Protein AF-A0A357AZA4-F1 (afdb_monomer_lite)

Radius of gyration: 15.76 Å; chains: 1; bounding box: 40×29×34 Å

pLDDT: mean 81.74, std 13.69, range [46.19, 96.0]

Structure (mmCIF, N/CA/C/O backbone):
data_AF-A0A357AZA4-F1
#
_entry.id   AF-A0A357AZA4-F1
#
loop_
_atom_site.group_PDB
_atom_site.id
_atom_site.type_symbol
_atom_site.label_atom_id
_atom_site.label_alt_id
_atom_site.label_comp_id
_atom_site.label_asym_id
_atom_site.label_entity_id
_atom_site.label_seq_id
_atom_site.pdbx_PDB_ins_code
_atom_site.Cartn_x
_atom_site.Cartn_y
_atom_site.Cartn_z
_atom_site.occupancy
_atom_site.B_iso_or_equiv
_atom_site.auth_seq_id
_atom_site.auth_comp_id
_atom_site.auth_asym_id
_atom_site.auth_atom_id
_atom_site.pdbx_PDB_model_num
ATOM 1 N N . GLY A 1 1 ? 25.792 22.006 -8.137 1.00 48.22 1 GLY A N 1
ATOM 2 C CA . GLY A 1 1 ? 25.568 20.576 -7.885 1.00 48.22 1 GLY A CA 1
ATOM 3 C C . GLY A 1 1 ? 24.119 20.394 -7.526 1.00 48.22 1 GLY A C 1
ATOM 4 O O . GLY A 1 1 ? 23.711 20.873 -6.483 1.00 48.22 1 GLY A O 1
ATOM 5 N N . THR A 1 2 ? 23.337 19.801 -8.414 1.00 55.81 2 THR A N 1
ATOM 6 C CA . THR A 1 2 ? 21.912 19.525 -8.200 1.00 55.81 2 THR A CA 1
ATOM 7 C C . THR A 1 2 ? 21.764 18.017 -8.085 1.00 55.81 2 THR A C 1
ATOM 9 O O . THR A 1 2 ? 21.445 17.349 -9.064 1.00 55.81 2 THR A O 1
ATOM 12 N N . GLN A 1 3 ? 22.107 17.464 -6.920 1.00 68.12 3 GLN A N 1
ATOM 13 C CA . GLN A 1 3 ? 21.714 16.090 -6.621 1.00 68.12 3 GLN A CA 1
ATOM 14 C C . GLN A 1 3 ? 20.239 16.101 -6.229 1.00 68.12 3 GLN A C 1
ATOM 16 O O . GLN A 1 3 ? 19.817 16.944 -5.435 1.00 68.12 3 GLN A O 1
ATOM 21 N N . ALA A 1 4 ? 19.459 15.204 -6.827 1.00 73.94 4 ALA A N 1
ATOM 22 C CA . ALA A 1 4 ? 18.087 14.980 -6.409 1.00 73.94 4 ALA A CA 1
ATOM 23 C C . ALA A 1 4 ? 18.081 14.522 -4.936 1.00 73.94 4 ALA A C 1
ATOM 25 O O . ALA A 1 4 ? 18.952 13.740 -4.545 1.00 73.94 4 ALA A O 1
ATOM 26 N N . PRO A 1 5 ? 17.148 15.012 -4.106 1.00 79.00 5 PRO A N 1
ATOM 27 C CA . PRO A 1 5 ? 17.036 14.565 -2.726 1.00 79.00 5 PRO A CA 1
ATOM 28 C C . PRO A 1 5 ? 16.735 13.065 -2.697 1.00 79.00 5 PRO A C 1
ATOM 30 O O . PRO A 1 5 ? 15.825 12.589 -3.379 1.00 79.00 5 PRO A O 1
ATOM 33 N N . PHE A 1 6 ? 17.493 12.318 -1.897 1.00 78.69 6 PHE A N 1
ATOM 34 C CA . PHE A 1 6 ? 17.215 10.905 -1.678 1.00 78.69 6 PHE A CA 1
ATOM 35 C C . PHE A 1 6 ? 15.862 10.766 -0.980 1.00 78.69 6 PHE A C 1
ATOM 37 O O . PHE A 1 6 ? 15.663 11.284 0.117 1.00 78.69 6 PHE A O 1
ATOM 44 N N . SER A 1 7 ? 14.937 10.074 -1.636 1.00 80.44 7 SER A N 1
ATOM 45 C CA . SER A 1 7 ? 13.633 9.714 -1.089 1.00 80.44 7 SER A CA 1
ATOM 46 C C . SER A 1 7 ? 13.543 8.195 -1.091 1.00 80.44 7 SER A C 1
ATOM 48 O O . SER A 1 7 ? 13.874 7.567 -2.094 1.00 80.44 7 SER A O 1
ATOM 50 N N . ASN A 1 8 ? 13.129 7.606 0.028 1.00 81.25 8 ASN A N 1
ATOM 51 C CA . ASN A 1 8 ? 12.880 6.172 0.125 1.00 81.25 8 ASN A CA 1
ATOM 52 C C . ASN A 1 8 ? 11.366 5.942 0.119 1.00 81.25 8 ASN A C 1
ATOM 54 O O . ASN A 1 8 ? 10.643 6.601 0.863 1.00 81.25 8 ASN A O 1
ATOM 58 N N . THR A 1 9 ? 10.897 5.048 -0.746 1.00 77.75 9 THR A N 1
ATOM 59 C CA . THR A 1 9 ? 9.505 4.598 -0.798 1.00 77.75 9 THR A CA 1
ATOM 60 C C . THR A 1 9 ? 9.507 3.078 -0.730 1.00 77.75 9 THR A C 1
ATOM 62 O O . THR A 1 9 ? 10.070 2.427 -1.607 1.00 77.75 9 THR A O 1
ATOM 65 N N . THR A 1 10 ? 8.876 2.524 0.302 1.00 81.38 10 THR A N 1
ATOM 66 C CA . THR A 1 10 ? 8.675 1.079 0.455 1.00 81.38 10 THR A CA 1
ATOM 67 C C . THR A 1 10 ? 7.254 0.737 0.030 1.00 81.38 10 THR A C 1
ATOM 69 O O . THR A 1 10 ? 6.314 1.414 0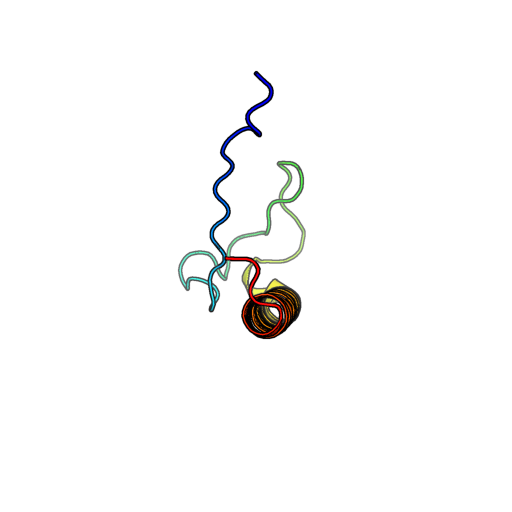.444 1.00 81.38 10 THR A O 1
ATOM 72 N N . LEU A 1 11 ? 7.100 -0.301 -0.792 1.00 80.62 11 LEU A N 1
ATOM 73 C CA . LEU A 1 11 ? 5.804 -0.823 -1.220 1.00 80.62 11 LEU A CA 1
ATOM 74 C C . LEU A 1 11 ? 5.652 -2.256 -0.710 1.00 80.62 11 LEU A C 1
ATOM 76 O O . LEU A 1 11 ? 6.440 -3.130 -1.071 1.00 80.62 11 LEU A O 1
ATOM 80 N N . ASP A 1 12 ? 4.642 -2.493 0.123 1.00 82.88 12 ASP A N 1
ATOM 81 C CA . ASP A 1 12 ? 4.325 -3.829 0.617 1.00 82.88 12 ASP A CA 1
ATOM 82 C C . ASP A 1 12 ? 3.467 -4.604 -0.393 1.00 82.88 12 ASP A C 1
ATOM 84 O O . ASP A 1 12 ? 2.482 -4.107 -0.945 1.00 82.88 12 ASP A O 1
ATOM 88 N N . TRP A 1 13 ? 3.819 -5.871 -0.615 1.00 72.62 13 TRP A N 1
ATOM 89 C CA . TRP A 1 13 ? 3.088 -6.759 -1.529 1.00 72.62 13 TRP A CA 1
ATOM 90 C C . TRP A 1 13 ? 1.706 -7.165 -0.988 1.00 72.62 13 TRP A C 1
ATOM 92 O O . TRP A 1 13 ? 0.741 -7.390 -1.725 1.00 72.62 13 TRP A O 1
ATOM 102 N N . THR A 1 14 ? 1.594 -7.266 0.333 1.00 79.62 14 THR A N 1
ATOM 103 C CA . THR A 1 14 ? 0.391 -7.698 1.049 1.00 79.62 14 THR A CA 1
ATOM 104 C C . THR A 1 14 ? 0.151 -6.787 2.233 1.00 79.62 14 THR A C 1
ATOM 106 O O . THR A 1 14 ? 1.113 -6.431 2.908 1.00 79.62 14 THR A O 1
ATOM 109 N N . MET A 1 15 ? -1.117 -6.471 2.521 1.00 82.44 15 MET A N 1
ATOM 110 C CA . MET A 1 15 ? -1.436 -5.699 3.719 1.00 82.44 15 MET A CA 1
ATOM 111 C C . MET A 1 15 ? -0.972 -6.446 4.976 1.00 82.44 15 MET A C 1
ATOM 113 O O . MET A 1 15 ? -1.367 -7.606 5.154 1.00 82.44 15 MET A O 1
ATOM 117 N N . PRO A 1 16 ? -0.175 -5.807 5.847 1.00 86.25 16 PRO A N 1
ATOM 118 C CA . PRO A 1 16 ? 0.160 -6.351 7.153 1.00 86.25 16 PRO A CA 1
ATOM 119 C C . PRO A 1 16 ? -1.104 -6.619 7.982 1.00 86.25 16 PRO A C 1
ATOM 121 O O . PRO A 1 16 ? -2.054 -5.833 7.979 1.00 86.25 16 PRO A O 1
ATOM 124 N N . ALA A 1 17 ? -1.138 -7.757 8.678 1.00 87.56 17 ALA A N 1
ATOM 125 C CA . ALA A 1 17 ? -2.323 -8.192 9.423 1.00 87.56 17 ALA A CA 1
ATOM 126 C C . ALA A 1 17 ? -2.644 -7.287 10.626 1.00 87.56 17 ALA A C 1
ATOM 128 O O . ALA A 1 17 ? -3.798 -7.179 11.019 1.00 87.56 17 ALA A O 1
ATOM 129 N N . ASP A 1 18 ? -1.628 -6.640 11.188 1.00 89.88 18 ASP A N 1
ATOM 130 C CA . ASP A 1 18 ? -1.715 -5.677 12.286 1.00 89.88 18 ASP A CA 1
ATOM 131 C C . ASP A 1 18 ? -2.309 -4.326 11.863 1.00 89.88 18 ASP A C 1
ATOM 133 O O . ASP A 1 18 ? -2.929 -3.653 12.684 1.00 89.88 18 ASP A O 1
ATOM 137 N N . LEU A 1 19 ? -2.163 -3.941 10.592 1.00 88.62 19 LEU A N 1
ATOM 138 C CA . LEU A 1 19 ? -2.706 -2.687 10.058 1.00 88.62 19 LEU A CA 1
ATOM 139 C C . LEU A 1 19 ? -4.074 -2.849 9.400 1.00 88.62 19 LEU A C 1
ATOM 141 O O . LEU A 1 19 ? -4.808 -1.872 9.276 1.00 88.62 19 LEU A O 1
ATOM 145 N N . LYS A 1 20 ? -4.422 -4.069 8.982 1.00 89.75 20 LYS A N 1
ATOM 146 C CA . LYS A 1 20 ? -5.604 -4.362 8.165 1.00 89.75 20 LYS A CA 1
ATOM 147 C C . LYS A 1 20 ? -6.899 -3.745 8.703 1.00 89.75 20 LYS A C 1
ATOM 149 O O . LYS A 1 20 ? -7.646 -3.176 7.917 1.00 89.75 20 LYS A O 1
ATOM 154 N N . ASP A 1 21 ? -7.139 -3.849 10.008 1.00 92.88 21 ASP A N 1
ATOM 155 C CA . ASP A 1 21 ? -8.397 -3.426 10.637 1.00 92.88 21 ASP A CA 1
ATOM 156 C C . ASP A 1 21 ? -8.349 -1.979 11.174 1.00 92.88 21 ASP A C 1
ATOM 158 O O . ASP A 1 21 ? -9.312 -1.506 11.778 1.00 92.88 21 ASP A O 1
ATOM 162 N N . LEU A 1 22 ? -7.236 -1.260 10.974 1.00 93.56 22 LEU A N 1
ATOM 163 C CA . LEU A 1 22 ? -7.103 0.137 11.390 1.00 93.56 22 LEU A CA 1
ATOM 164 C C . LEU A 1 22 ? -7.691 1.087 10.331 1.00 93.56 22 LEU A C 1
ATOM 166 O O . LEU A 1 22 ? -7.537 0.823 9.133 1.00 93.56 22 LEU A O 1
ATOM 170 N N . PRO A 1 23 ? -8.303 2.218 10.739 1.00 94.50 23 PRO A N 1
ATOM 171 C CA . PRO A 1 23 ? -8.732 3.265 9.816 1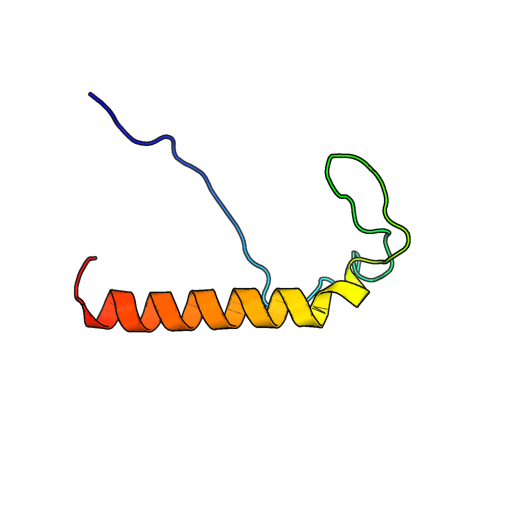.00 94.50 23 PRO A CA 1
ATOM 172 C C . PRO A 1 23 ? -7.562 3.785 8.978 1.00 94.50 23 PRO A C 1
ATOM 174 O O . PRO A 1 23 ? -6.483 4.080 9.503 1.00 94.50 23 PRO A O 1
ATOM 177 N N . ALA A 1 24 ? -7.777 3.927 7.672 1.00 92.56 24 ALA A N 1
ATOM 178 C CA . ALA A 1 24 ? -6.777 4.504 6.788 1.00 92.56 24 ALA A CA 1
ATOM 179 C C . ALA A 1 24 ? -6.551 5.984 7.127 1.00 92.56 24 ALA A C 1
ATOM 181 O O . ALA A 1 24 ? -7.493 6.709 7.444 1.00 92.56 24 ALA A O 1
ATOM 182 N N . ILE A 1 25 ? -5.304 6.452 7.032 1.00 94.00 25 ILE A N 1
ATOM 183 C CA . ILE A 1 25 ? -4.956 7.852 7.297 1.00 94.00 25 ILE A CA 1
ATOM 184 C C . ILE A 1 25 ? -4.596 8.552 5.989 1.00 94.00 25 ILE A C 1
ATOM 186 O O . ILE A 1 25 ? -3.609 8.212 5.340 1.00 94.00 25 ILE A O 1
ATOM 190 N N . VAL A 1 26 ? -5.350 9.593 5.631 1.00 91.38 26 VAL A N 1
ATOM 191 C CA . VAL A 1 26 ? -5.088 10.424 4.447 1.00 91.38 26 VAL A CA 1
ATOM 192 C C . VAL A 1 26 ? -4.943 11.880 4.875 1.00 91.38 26 VAL A C 1
ATOM 194 O O . VAL A 1 26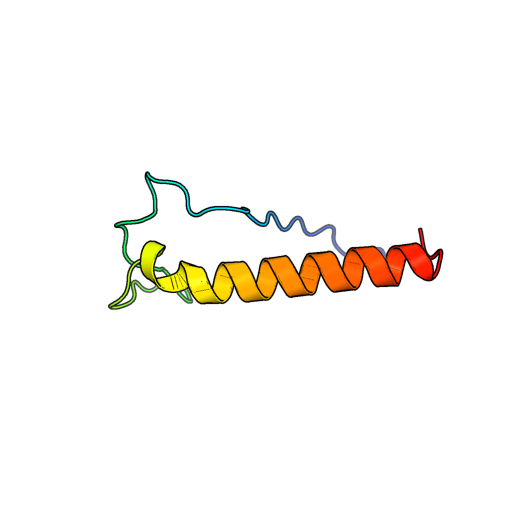 ? -5.839 12.462 5.484 1.00 91.38 26 VAL A O 1
ATOM 197 N N . GLY A 1 27 ? -3.780 12.481 4.601 1.00 92.06 27 GLY A N 1
ATOM 198 C CA . GLY A 1 27 ? -3.499 13.873 4.983 1.00 92.06 27 GLY A CA 1
ATOM 199 C C . GLY A 1 27 ? -3.545 14.122 6.498 1.00 92.06 27 GLY A C 1
ATOM 200 O O . GLY A 1 27 ? -3.914 15.214 6.927 1.00 92.06 27 GLY A O 1
ATOM 201 N N . GLY A 1 28 ? -3.221 13.103 7.302 1.00 94.00 28 GLY A N 1
ATOM 202 C CA . GLY A 1 28 ? -3.269 13.166 8.767 1.00 94.00 28 GLY A CA 1
ATOM 203 C C . GLY A 1 28 ? -4.667 13.008 9.373 1.00 94.00 28 GLY A C 1
ATOM 204 O O . GLY A 1 28 ? -4.841 13.311 10.55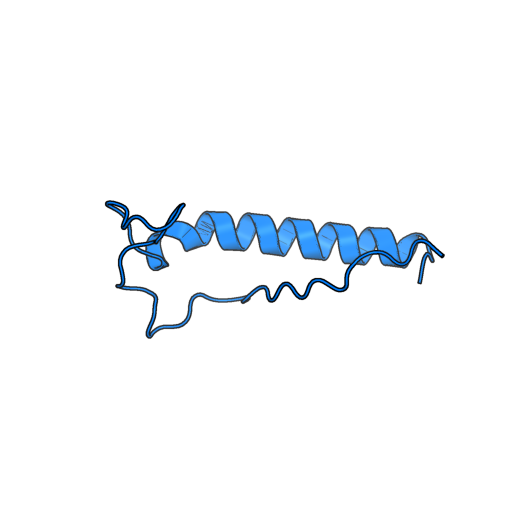0 1.00 94.00 28 GLY A O 1
ATOM 205 N N . LYS A 1 29 ? -5.662 12.565 8.596 1.00 94.94 29 LYS A N 1
ATOM 206 C CA . LYS A 1 29 ? -7.030 12.309 9.068 1.00 94.94 29 LYS A CA 1
ATOM 207 C C . LYS A 1 29 ? -7.402 10.848 8.871 1.00 94.94 29 LYS A C 1
ATOM 209 O O . LYS A 1 29 ? -7.089 10.293 7.822 1.00 94.94 29 LYS A O 1
ATOM 214 N N . GLU A 1 30 ? -8.084 10.270 9.851 1.00 96.00 30 GLU A N 1
ATOM 215 C CA . GLU A 1 30 ? -8.697 8.946 9.733 1.00 96.00 30 GLU A CA 1
ATOM 216 C C . GLU A 1 30 ? -9.866 8.983 8.746 1.00 96.00 30 GLU A C 1
ATOM 218 O O . GLU A 1 30 ? -10.618 9.961 8.694 1.00 96.00 30 GLU A O 1
ATOM 223 N N . MET A 1 31 ? -9.981 7.931 7.946 1.00 94.56 31 MET A N 1
ATOM 224 C CA . MET A 1 31 ? -11.026 7.735 6.950 1.00 94.56 31 MET A CA 1
ATOM 225 C C . MET A 1 31 ? -12.077 6.738 7.453 1.00 94.56 31 MET A C 1
ATOM 227 O O . MET A 1 31 ? -11.820 5.952 8.360 1.00 94.56 31 MET A O 1
ATOM 231 N N . ASP A 1 32 ? -13.237 6.711 6.795 1.00 94.31 32 ASP A N 1
ATOM 232 C CA . ASP A 1 32 ? -14.334 5.779 7.111 1.00 94.31 32 ASP A CA 1
ATOM 233 C C . ASP A 1 32 ? -14.082 4.335 6.619 1.00 94.31 32 ASP A C 1
ATOM 235 O O . ASP A 1 32 ? -14.935 3.463 6.780 1.00 94.31 32 ASP A O 1
ATOM 239 N N . PHE A 1 33 ? -12.926 4.081 6.000 1.00 93.06 33 PHE A N 1
ATOM 240 C CA . PHE A 1 33 ? -12.482 2.769 5.525 1.00 93.06 33 PHE A CA 1
ATOM 241 C C . PHE A 1 33 ? -11.143 2.384 6.161 1.00 93.06 33 PHE A C 1
ATOM 243 O O . PHE A 1 33 ? -10.383 3.231 6.640 1.00 93.06 33 PHE A O 1
ATOM 250 N N . THR A 1 34 ? -10.851 1.090 6.159 1.00 94.44 34 THR A N 1
ATOM 251 C CA . THR A 1 34 ? -9.648 0.510 6.762 1.00 94.44 34 THR A CA 1
ATOM 252 C C . THR A 1 34 ? -8.533 0.315 5.739 1.00 94.44 34 THR A C 1
ATOM 254 O O . THR A 1 34 ? -8.776 0.275 4.533 1.00 94.44 34 THR A O 1
ATOM 257 N N . TYR A 1 35 ? -7.292 0.125 6.194 1.00 91.25 35 TYR A N 1
ATOM 258 C CA . TYR A 1 35 ? -6.195 -0.243 5.287 1.00 91.25 35 TYR A CA 1
ATOM 259 C C . TYR A 1 35 ? -6.463 -1.552 4.530 1.00 91.25 35 TYR A C 1
ATOM 261 O O . TYR A 1 35 ? -6.003 -1.716 3.399 1.00 91.25 35 TYR A O 1
ATOM 269 N N . GLY A 1 36 ? -7.223 -2.477 5.124 1.00 90.19 36 GLY A N 1
ATOM 270 C CA . GLY A 1 36 ? -7.635 -3.722 4.483 1.00 90.19 36 GLY A CA 1
ATOM 271 C C . GLY A 1 36 ? -8.522 -3.519 3.254 1.00 90.19 36 GLY A C 1
ATOM 272 O O . GLY A 1 36 ? -8.450 -4.326 2.324 1.00 90.19 36 GLY A O 1
ATOM 273 N N . ASP A 1 37 ? -9.300 -2.436 3.217 1.00 90.94 37 ASP A N 1
ATOM 274 C CA . ASP A 1 37 ? -10.192 -2.120 2.098 1.00 90.94 37 ASP A CA 1
ATOM 275 C C . ASP A 1 37 ? -9.414 -1.651 0.856 1.00 90.94 37 ASP A C 1
ATOM 277 O O . ASP A 1 37 ? -9.873 -1.838 -0.268 1.00 90.94 37 ASP A O 1
ATOM 281 N N . CYS A 1 38 ? -8.188 -1.140 1.032 1.00 90.06 38 CYS A N 1
ATOM 282 C CA . CYS A 1 38 ? -7.329 -0.645 -0.052 1.00 90.06 38 CYS A CA 1
ATOM 283 C C . CYS A 1 38 ? -6.578 -1.740 -0.823 1.00 90.06 38 CYS A C 1
ATOM 285 O O . CYS A 1 38 ? -5.640 -1.447 -1.572 1.00 90.06 38 CYS A O 1
ATOM 287 N N . LYS A 1 39 ? -6.917 -3.020 -0.626 1.00 87.06 39 LYS A N 1
ATOM 288 C CA . LYS A 1 39 ? -6.185 -4.127 -1.258 1.00 87.06 39 LYS A CA 1
ATOM 289 C C . LYS A 1 39 ? -6.197 -4.022 -2.786 1.00 87.06 39 LYS A C 1
ATOM 291 O O . LYS A 1 39 ? -5.185 -4.308 -3.422 1.00 87.06 39 LYS A O 1
ATOM 296 N N . SER A 1 40 ? -7.311 -3.579 -3.369 1.00 89.00 40 SER A N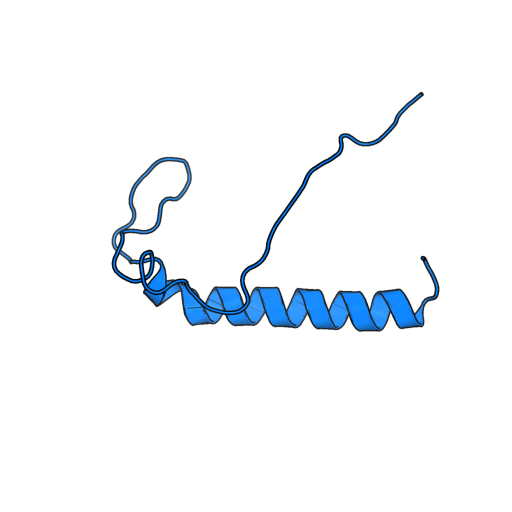 1
ATOM 297 C CA . SER A 1 40 ? -7.448 -3.465 -4.824 1.00 89.00 40 SER A CA 1
ATOM 298 C C . SER A 1 40 ? -6.510 -2.408 -5.421 1.00 89.00 40 SER A C 1
ATOM 300 O O . SER A 1 40 ? -5.882 -2.624 -6.458 1.00 89.00 40 SER A O 1
ATOM 302 N N . GLU A 1 41 ? -6.347 -1.293 -4.716 1.00 89.44 41 GLU A N 1
ATOM 303 C CA . GLU A 1 41 ? -5.485 -0.175 -5.067 1.00 89.44 41 GLU A CA 1
ATOM 304 C C . GLU A 1 41 ? -4.013 -0.549 -4.892 1.00 89.44 41 GLU A C 1
ATOM 306 O O . GLU A 1 41 ? -3.197 -0.254 -5.766 1.00 89.44 41 GLU A O 1
ATOM 311 N N . MET A 1 42 ? -3.671 -1.259 -3.811 1.00 89.06 42 MET A N 1
ATOM 312 C CA . MET A 1 42 ? -2.323 -1.805 -3.624 1.00 89.06 42 MET A CA 1
ATOM 313 C C . MET A 1 42 ? -1.931 -2.732 -4.771 1.00 89.06 42 MET A C 1
ATOM 315 O O . MET A 1 42 ? -0.830 -2.616 -5.305 1.00 89.06 42 MET A O 1
ATOM 319 N N . ASP A 1 43 ? -2.831 -3.629 -5.178 1.00 88.44 43 ASP A N 1
ATOM 320 C CA . ASP A 1 43 ? -2.577 -4.555 -6.282 1.00 88.44 43 ASP A CA 1
ATOM 321 C C . ASP A 1 43 ? -2.395 -3.810 -7.612 1.00 88.44 43 ASP A C 1
ATOM 323 O O . ASP A 1 43 ? -1.518 -4.166 -8.402 1.00 88.44 43 ASP A O 1
ATOM 327 N N . MET A 1 44 ? -3.161 -2.737 -7.842 1.00 90.81 44 MET A N 1
ATOM 328 C CA . MET A 1 44 ? -3.004 -1.875 -9.017 1.00 90.81 44 MET A CA 1
ATOM 329 C C . MET A 1 44 ? -1.626 -1.202 -9.056 1.00 90.81 44 MET A C 1
ATOM 331 O O . MET A 1 44 ? -0.957 -1.243 -10.091 1.00 90.81 44 MET A O 1
ATOM 335 N N . VAL A 1 45 ? -1.189 -0.608 -7.940 1.00 88.00 45 VAL A N 1
ATOM 336 C CA . VAL A 1 45 ? 0.115 0.069 -7.840 1.00 88.00 45 VAL A CA 1
ATOM 337 C C . VAL A 1 45 ? 1.261 -0.930 -7.971 1.00 88.00 45 VAL A C 1
ATOM 339 O O . VAL A 1 45 ? 2.178 -0.695 -8.754 1.00 88.00 45 VAL A O 1
ATOM 342 N N . ASN A 1 46 ? 1.193 -2.061 -7.267 1.00 87.38 46 ASN A N 1
ATOM 343 C CA . ASN A 1 46 ? 2.213 -3.108 -7.322 1.00 87.38 46 ASN A CA 1
ATOM 344 C C . ASN A 1 46 ? 2.367 -3.672 -8.738 1.00 87.38 46 ASN A C 1
ATOM 346 O O . ASN A 1 46 ? 3.489 -3.845 -9.214 1.00 87.38 46 ASN A O 1
ATOM 350 N N . LYS A 1 47 ? 1.249 -3.904 -9.439 1.00 88.25 47 LYS A N 1
ATOM 351 C CA . LYS A 1 47 ? 1.269 -4.335 -10.838 1.00 88.25 47 LYS A CA 1
ATOM 352 C C . LYS A 1 47 ? 1.918 -3.286 -11.741 1.00 88.25 47 LYS A C 1
ATOM 354 O O . LYS A 1 47 ? 2.855 -3.616 -12.456 1.00 88.25 47 LYS A O 1
ATOM 359 N N . ALA A 1 48 ? 1.468 -2.032 -11.674 1.00 87.88 48 ALA A N 1
ATOM 360 C CA . ALA A 1 48 ? 2.017 -0.957 -12.501 1.00 87.88 48 ALA A CA 1
ATOM 361 C C . ALA A 1 48 ? 3.516 -0.728 -12.241 1.00 87.88 48 ALA A C 1
ATOM 363 O O . ALA A 1 48 ? 4.280 -0.504 -13.176 1.00 87.88 48 ALA A O 1
ATOM 364 N N . PHE A 1 49 ? 3.948 -0.818 -10.980 1.00 85.75 49 PHE A N 1
ATOM 365 C CA . PHE A 1 49 ? 5.352 -0.686 -10.607 1.00 85.75 49 PHE A CA 1
ATOM 366 C C . PHE A 1 49 ? 6.202 -1.818 -11.190 1.00 85.75 49 PHE A C 1
ATOM 368 O O . PHE A 1 49 ? 7.241 -1.547 -11.785 1.00 85.75 49 PHE A O 1
ATOM 375 N N . ILE A 1 50 ? 5.752 -3.073 -11.077 1.00 85.69 50 ILE A N 1
ATOM 376 C CA . ILE A 1 50 ? 6.447 -4.220 -11.677 1.00 85.69 50 ILE A CA 1
ATOM 377 C C . ILE A 1 50 ? 6.495 -4.101 -13.199 1.00 85.69 50 ILE A C 1
ATOM 379 O O . ILE A 1 50 ? 7.562 -4.298 -13.773 1.00 85.69 50 ILE A O 1
ATOM 383 N N . ASP A 1 51 ? 5.379 -3.753 -13.842 1.00 86.12 51 ASP A N 1
ATOM 384 C CA . ASP A 1 51 ? 5.304 -3.616 -15.299 1.00 86.12 51 ASP A CA 1
ATOM 385 C C . ASP A 1 51 ? 6.325 -2.575 -15.797 1.00 86.12 51 ASP A C 1
ATOM 387 O O . ASP A 1 51 ? 7.101 -2.856 -16.710 1.00 86.12 51 ASP A O 1
ATOM 391 N N . ILE A 1 52 ? 6.412 -1.415 -15.129 1.00 84.56 52 ILE A N 1
ATOM 392 C CA . ILE A 1 52 ? 7.406 -0.375 -15.438 1.00 84.56 52 ILE A CA 1
ATOM 393 C C . ILE A 1 52 ? 8.830 -0.839 -15.130 1.00 84.56 52 ILE A C 1
ATOM 395 O O . ILE A 1 52 ? 9.734 -0.541 -15.902 1.00 84.56 52 ILE A O 1
ATOM 399 N N . MET A 1 53 ? 9.068 -1.540 -14.020 1.00 80.75 53 MET A N 1
ATOM 400 C CA . MET A 1 53 ? 10.407 -2.043 -13.692 1.00 80.75 53 MET A CA 1
ATOM 401 C C . MET A 1 53 ? 10.890 -3.061 -14.732 1.00 80.75 53 MET A C 1
ATOM 403 O O . MET A 1 53 ? 12.046 -3.002 -15.136 1.00 80.75 53 MET A O 1
ATOM 407 N N . ILE A 1 54 ? 10.007 -3.939 -15.217 1.00 78.56 54 ILE A N 1
ATOM 408 C CA . ILE A 1 54 ? 10.309 -4.901 -16.288 1.00 78.56 54 ILE A CA 1
ATOM 409 C C . ILE A 1 54 ? 10.557 -4.175 -17.620 1.00 78.56 54 ILE A C 1
ATOM 411 O O . ILE A 1 54 ? 11.522 -4.477 -18.320 1.00 78.56 54 ILE A O 1
ATOM 415 N N . GLU A 1 55 ? 9.716 -3.203 -17.984 1.00 75.00 55 GLU A N 1
ATOM 416 C CA . GLU A 1 55 ? 9.869 -2.429 -19.226 1.00 75.00 55 GLU A CA 1
ATOM 417 C C . GLU A 1 55 ? 11.095 -1.495 -19.198 1.00 75.00 55 GLU A C 1
ATOM 419 O O . GLU A 1 55 ? 11.787 -1.310 -20.203 1.00 75.00 55 GLU A O 1
ATOM 424 N N . GLY A 1 56 ? 11.385 -0.907 -18.040 1.00 61.78 56 GLY A N 1
ATOM 425 C CA . GLY A 1 56 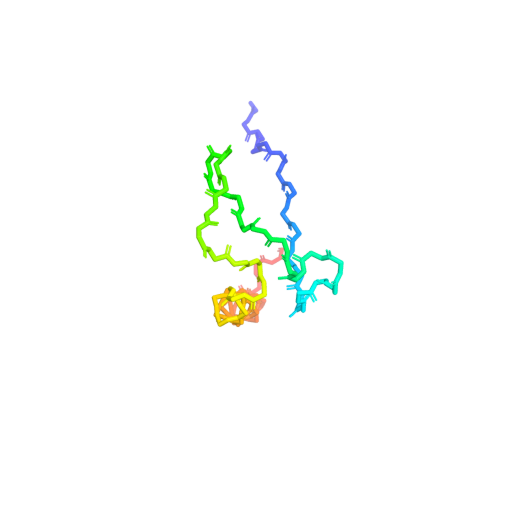? 12.542 -0.050 -17.795 1.00 61.78 56 GLY A CA 1
ATOM 426 C C . GLY A 1 56 ? 13.858 -0.825 -17.841 1.00 61.78 56 GLY A C 1
ATOM 427 O O . GLY A 1 56 ? 14.818 -0.344 -18.446 1.00 61.78 56 GLY A O 1
ATOM 428 N N . ASP A 1 57 ? 13.876 -2.042 -17.287 1.00 57.88 57 ASP A N 1
ATOM 429 C CA . ASP A 1 57 ? 15.001 -2.981 -17.385 1.00 57.88 57 ASP A CA 1
ATOM 430 C C . ASP A 1 57 ? 15.226 -3.432 -18.840 1.00 57.88 57 ASP A C 1
ATOM 432 O O . ASP A 1 57 ? 16.353 -3.418 -19.338 1.00 57.88 57 ASP A O 1
ATOM 436 N N . ALA A 1 58 ? 14.148 -3.680 -19.598 1.00 52.81 58 ALA A N 1
ATOM 437 C CA . ALA A 1 58 ? 14.228 -3.991 -21.029 1.00 52.81 58 ALA A CA 1
ATOM 438 C C . ALA A 1 58 ? 14.819 -2.847 -21.883 1.00 52.81 58 ALA A C 1
ATOM 440 O O . ALA A 1 58 ? 15.382 -3.098 -22.950 1.00 52.81 58 ALA A O 1
ATOM 441 N N . ASN A 1 59 ? 14.734 -1.598 -21.414 1.00 54.69 59 ASN A N 1
ATOM 442 C CA . ASN A 1 59 ? 15.329 -0.429 -22.067 1.00 54.69 59 ASN A CA 1
ATOM 443 C C . ASN A 1 59 ? 16.735 -0.070 -21.542 1.00 54.69 59 ASN A C 1
ATOM 445 O O . ASN A 1 59 ? 17.290 0.956 -21.948 1.00 54.69 59 ASN A O 1
ATOM 449 N N . GLY A 1 60 ? 17.338 -0.901 -20.680 1.00 46.38 60 GLY A N 1
ATOM 450 C CA . GLY A 1 60 ? 18.766 -0.846 -20.350 1.00 46.38 60 GLY A CA 1
ATOM 451 C C . GLY A 1 60 ? 19.238 0.458 -19.703 1.00 46.38 60 GLY A C 1
ATOM 452 O O . GLY A 1 60 ? 20.389 0.851 -19.885 1.00 46.38 60 GLY A O 1
ATOM 453 N N . ARG A 1 61 ? 18.362 1.154 -18.971 1.00 46.19 61 ARG A N 1
ATOM 454 C CA . ARG A 1 61 ? 18.713 2.358 -18.199 1.00 46.19 61 ARG A CA 1
ATOM 455 C C . ARG A 1 61 ? 18.863 2.029 -16.715 1.00 46.19 61 ARG A C 1
ATOM 457 O O . ARG A 1 61 ? 18.174 2.608 -15.878 1.00 46.19 61 ARG A O 1
ATOM 464 N N . GLY A 1 62 ? 19.745 1.074 -16.432 1.00 46.59 62 GLY A N 1
ATOM 465 C CA . GLY A 1 62 ? 20.430 0.973 -15.141 1.00 46.59 62 GLY A CA 1
ATOM 466 C C . GLY A 1 62 ? 21.623 1.918 -15.085 1.00 46.59 62 GLY A C 1
ATOM 467 O O . GLY A 1 62 ? 22.179 2.225 -16.166 1.00 46.59 62 GLY A O 1
#

Foldseek 3Di:
DDDPDDDDDDQDPDDDPVQLAAFDADPNDGDPDGPVVCNVVSNVVVVVVVVCVVVVVVVVPD

Secondary structure (DSSP, 8-state):
--PPPP------SS--TTTTTSEEEETTEEEEEEGGGGHHHHHHHHHHHHHHHHHHHHTT--

Sequence (62 aa):
GTQAPFSNTTLDWTMPADLKDLPAIVGGKEMDFTYGDCKSEMDMVNKAFIDIMIEGDANGRG